Protein AF-A0A7S2VQ44-F1 (afdb_monomer_lite)

pLDDT: mean 75.81, std 20.99, range [26.36, 96.69]

Secondary structure (DSSP, 8-state):
-EEEPPS---TT-TT---EEEE-SS-EEEE--TTSS--S-EEEETTEEEE--EEEEESS-S-EETTEE-SEEEEEEE--TT----EEEEEEE---S-GGGGHHHHHHHHTPPPPPP------S---------

Structure (mmCIF, N/CA/C/O backbone):
data_AF-A0A7S2VQ44-F1
#
_entry.id   AF-A0A7S2VQ44-F1
#
loop_
_atom_site.group_PDB
_atom_site.id
_atom_site.type_symbol
_atom_site.label_atom_id
_atom_site.label_alt_id
_atom_site.label_comp_id
_atom_site.label_asym_id
_atom_site.label_entity_id
_atom_site.label_seq_id
_atom_site.pdbx_PDB_ins_code
_atom_site.Cartn_x
_atom_site.Cartn_y
_atom_site.Cartn_z
_atom_site.occupancy
_atom_site.B_iso_or_equiv
_atom_site.auth_seq_id
_atom_site.auth_comp_id
_atom_site.auth_asym_id
_atom_site.auth_atom_id
_atom_site.pdbx_PDB_model_num
ATOM 1 N N . ILE A 1 1 ? -2.670 -13.645 -8.086 1.00 67.81 1 ILE A N 1
ATOM 2 C CA . ILE A 1 1 ? -1.577 -12.780 -7.580 1.00 67.81 1 ILE A CA 1
ATOM 3 C C . ILE A 1 1 ? -0.929 -13.513 -6.420 1.00 67.81 1 ILE A C 1
ATOM 5 O O . ILE A 1 1 ? -1.661 -14.065 -5.610 1.00 67.81 1 ILE A O 1
ATOM 9 N N . GLY A 1 2 ? 0.400 -13.596 -6.387 1.00 79.38 2 GLY A N 1
ATOM 10 C CA . GLY A 1 2 ? 1.138 -14.193 -5.269 1.00 79.38 2 GLY A CA 1
ATOM 11 C C . GLY A 1 2 ? 2.105 -13.173 -4.685 1.00 79.38 2 GLY A C 1
ATOM 12 O O . GLY A 1 2 ? 2.766 -12.480 -5.454 1.00 79.38 2 GLY A O 1
ATOM 13 N N . PHE A 1 3 ? 2.169 -13.061 -3.360 1.00 81.88 3 PHE A N 1
ATOM 14 C CA . PHE A 1 3 ? 3.153 -12.221 -2.679 1.00 81.88 3 PHE A CA 1
ATOM 15 C C . PHE A 1 3 ? 4.394 -13.049 -2.346 1.00 81.88 3 PHE A C 1
ATOM 17 O O . PHE A 1 3 ? 4.280 -14.174 -1.856 1.00 81.88 3 PHE A O 1
ATOM 24 N N . ARG A 1 4 ? 5.574 -12.494 -2.614 1.00 80.12 4 ARG A N 1
ATOM 25 C CA . ARG A 1 4 ? 6.860 -13.086 -2.270 1.00 80.12 4 ARG A CA 1
ATOM 26 C C . ARG A 1 4 ? 7.569 -12.143 -1.293 1.00 80.12 4 ARG A C 1
ATOM 28 O O . ARG A 1 4 ? 7.910 -11.020 -1.672 1.00 80.12 4 ARG A O 1
ATOM 35 N N . PRO A 1 5 ? 7.808 -12.572 -0.042 1.00 71.19 5 PRO A N 1
ATOM 36 C CA . PRO A 1 5 ? 8.632 -11.790 0.867 1.00 71.19 5 PRO A CA 1
ATOM 37 C C . PRO A 1 5 ? 10.063 -11.686 0.309 1.00 71.19 5 PRO A C 1
ATOM 39 O O . PRO A 1 5 ? 10.470 -12.537 -0.493 1.00 71.19 5 PRO A O 1
ATOM 42 N N . PRO A 1 6 ? 10.848 -10.674 0.714 1.00 70.50 6 PRO A N 1
ATOM 43 C CA . PRO A 1 6 ? 12.250 -10.577 0.314 1.00 70.50 6 PRO A CA 1
ATOM 44 C C . PRO A 1 6 ? 12.986 -11.895 0.624 1.00 70.50 6 PRO A C 1
ATOM 46 O O . PRO A 1 6 ? 12.762 -12.524 1.661 1.00 70.50 6 PRO A O 1
ATOM 49 N N . SER A 1 7 ? 13.810 -12.364 -0.319 1.00 53.03 7 SER A N 1
ATOM 50 C CA . SER A 1 7 ? 14.487 -13.661 -0.192 1.00 53.03 7 SER A CA 1
ATOM 51 C C . SER A 1 7 ? 15.494 -13.616 0.966 1.00 53.03 7 SER A C 1
ATOM 53 O O . SER A 1 7 ? 16.335 -12.726 1.000 1.00 53.03 7 SER A O 1
ATOM 55 N N . ALA A 1 8 ? 15.397 -14.601 1.867 1.00 44.28 8 ALA A N 1
ATOM 56 C CA . ALA A 1 8 ? 16.067 -14.703 3.168 1.00 44.28 8 ALA A CA 1
ATOM 57 C C . ALA A 1 8 ? 15.558 -13.703 4.226 1.00 44.28 8 ALA A C 1
ATOM 59 O O . ALA A 1 8 ? 16.009 -12.567 4.317 1.00 44.28 8 ALA A O 1
ATOM 60 N N . VAL A 1 9 ? 14.689 -14.187 5.120 1.00 45.41 9 VAL A N 1
ATOM 61 C CA . VAL A 1 9 ? 14.589 -13.636 6.476 1.00 45.41 9 VAL A CA 1
ATOM 62 C C . VAL A 1 9 ? 15.440 -14.536 7.377 1.00 45.41 9 VAL A C 1
ATOM 64 O O . VAL A 1 9 ? 14.903 -15.475 7.969 1.00 45.41 9 VAL A O 1
ATOM 67 N N . PRO A 1 10 ? 16.766 -14.326 7.517 1.00 39.25 10 PRO A N 1
ATOM 68 C CA . PRO A 1 10 ? 17.366 -14.687 8.787 1.00 39.25 10 PRO A CA 1
ATOM 69 C C . PRO A 1 10 ? 16.605 -13.866 9.830 1.00 39.25 10 PRO A C 1
ATOM 71 O O . PRO A 1 10 ? 16.449 -12.658 9.648 1.00 39.25 10 PRO A O 1
ATOM 74 N N . ARG A 1 11 ? 16.036 -14.551 10.834 1.00 40.94 11 ARG A N 1
ATOM 75 C CA . ARG A 1 11 ? 15.447 -14.003 12.070 1.00 40.94 11 ARG A CA 1
ATOM 76 C C . ARG A 1 11 ? 15.788 -12.522 12.220 1.00 40.94 11 ARG A C 1
ATOM 78 O O . ARG A 1 11 ? 16.929 -12.254 12.568 1.00 40.94 11 ARG A O 1
ATOM 85 N N . ALA A 1 12 ? 14.837 -11.639 11.883 1.00 41.34 12 ALA A N 1
ATOM 86 C CA . ALA A 1 12 ? 14.985 -10.182 11.875 1.00 41.34 12 ALA A CA 1
ATOM 87 C C . ALA A 1 12 ? 16.449 -9.747 11.714 1.00 41.34 12 ALA A C 1
ATOM 89 O O . ALA A 1 12 ? 17.119 -9.521 12.720 1.00 41.34 12 ALA A O 1
ATOM 90 N N . ALA A 1 13 ? 16.963 -9.701 10.479 1.00 40.62 13 ALA A N 1
ATOM 91 C CA . ALA A 1 13 ? 18.281 -9.134 10.228 1.00 40.62 13 ALA A CA 1
ATOM 92 C C . ALA A 1 13 ? 18.344 -7.763 10.918 1.00 40.62 13 ALA A C 1
ATOM 94 O O . ALA A 1 13 ? 17.684 -6.811 10.495 1.00 40.62 13 ALA A O 1
ATOM 95 N N . ALA A 1 14 ? 19.062 -7.712 12.040 1.00 41.84 14 ALA A N 1
ATOM 96 C CA . ALA A 1 14 ? 19.288 -6.506 12.805 1.00 41.84 14 ALA A CA 1
ATOM 97 C C . ALA A 1 14 ? 19.923 -5.498 11.840 1.00 41.84 14 ALA A C 1
ATOM 99 O O . ALA A 1 14 ? 21.039 -5.720 11.373 1.00 41.84 14 ALA A O 1
ATOM 100 N N . GLY A 1 15 ? 19.169 -4.467 11.451 1.00 47.91 15 GLY A N 1
ATOM 101 C CA . GLY A 1 15 ? 19.640 -3.433 10.527 1.00 47.91 15 GLY A CA 1
ATOM 102 C C . GLY A 1 15 ? 18.793 -3.179 9.277 1.00 47.91 15 GLY A C 1
ATOM 103 O O . GLY A 1 15 ? 19.127 -2.262 8.531 1.00 47.91 15 GLY A O 1
ATOM 104 N N . ALA A 1 16 ? 17.698 -3.909 9.027 1.00 57.16 16 ALA A N 1
ATOM 105 C CA . ALA A 1 16 ? 16.728 -3.477 8.014 1.00 57.16 16 ALA A CA 1
ATOM 106 C C . ALA A 1 16 ? 15.939 -2.266 8.545 1.00 57.16 16 ALA A C 1
ATOM 108 O O . ALA A 1 16 ? 14.923 -2.413 9.224 1.00 57.16 16 ALA A O 1
ATOM 109 N N . SER A 1 17 ? 16.443 -1.059 8.288 1.00 69.38 17 SER A N 1
ATOM 110 C CA . SER A 1 17 ? 15.728 0.179 8.587 1.00 69.38 17 SER A CA 1
ATOM 111 C C . SER A 1 17 ? 14.607 0.386 7.572 1.00 69.38 17 SER A C 1
ATOM 113 O O . SER A 1 17 ? 14.741 0.042 6.403 1.00 69.38 17 SER A O 1
ATOM 115 N N . LEU A 1 18 ? 13.482 0.933 8.020 1.00 80.62 18 LEU A N 1
ATOM 116 C CA . LEU A 1 18 ? 12.370 1.321 7.164 1.00 80.62 18 LEU A CA 1
ATOM 117 C C . LEU A 1 18 ? 12.145 2.816 7.334 1.00 80.62 18 LEU A C 1
ATOM 119 O O . LEU A 1 18 ? 12.056 3.304 8.461 1.00 80.62 18 LEU A O 1
ATOM 123 N N . HIS A 1 19 ? 12.039 3.551 6.232 1.00 86.19 19 HIS A N 1
ATOM 124 C CA . HIS A 1 19 ? 11.652 4.951 6.297 1.00 86.19 19 HIS A CA 1
ATOM 125 C C . HIS A 1 19 ? 10.133 5.045 6.352 1.00 86.19 19 HIS A C 1
ATOM 127 O O . HIS A 1 19 ? 9.442 4.590 5.442 1.00 86.19 19 HIS A O 1
ATOM 133 N N . VAL A 1 20 ? 9.631 5.645 7.427 1.00 88.88 20 VAL A N 1
ATOM 134 C CA . VAL A 1 20 ? 8.206 5.903 7.625 1.00 88.88 20 VAL A CA 1
ATOM 135 C C . VAL A 1 20 ? 7.976 7.398 7.464 1.00 88.88 20 VAL A C 1
ATOM 137 O O . VAL A 1 20 ? 8.665 8.210 8.079 1.00 88.88 20 VAL A O 1
ATOM 140 N N . PHE A 1 21 ? 7.003 7.770 6.641 1.00 89.38 21 PHE A N 1
ATOM 141 C CA . PHE A 1 21 ? 6.573 9.146 6.442 1.00 89.38 21 PHE A CA 1
ATOM 142 C C . PHE A 1 21 ? 5.120 9.276 6.869 1.00 89.38 21 PHE A C 1
ATOM 144 O O . PHE A 1 21 ? 4.266 8.536 6.393 1.00 89.38 21 PHE A O 1
ATOM 151 N N . ASN A 1 22 ? 4.838 10.241 7.739 1.00 90.62 22 ASN A N 1
ATOM 152 C CA . ASN A 1 22 ? 3.478 10.607 8.103 1.00 90.62 22 ASN A CA 1
ATOM 153 C C . ASN A 1 22 ? 3.083 11.874 7.335 1.00 90.62 22 ASN A C 1
ATOM 155 O O . ASN A 1 22 ? 3.606 12.959 7.613 1.00 90.62 22 ASN A O 1
ATOM 159 N N . THR A 1 23 ? 2.201 11.722 6.346 1.00 88.62 23 THR A N 1
ATOM 160 C CA . THR A 1 23 ? 1.773 12.821 5.461 1.00 88.62 23 THR A CA 1
ATOM 161 C C . THR A 1 23 ? 0.629 13.653 6.044 1.00 88.62 23 THR A C 1
ATOM 163 O O . THR A 1 23 ? 0.293 14.695 5.491 1.00 88.62 23 THR A O 1
ATOM 166 N N . GLY A 1 24 ? 0.030 13.204 7.149 1.00 87.94 24 GLY A N 1
ATOM 167 C CA . GLY A 1 24 ? -1.225 13.734 7.679 1.00 87.94 24 GLY A CA 1
ATOM 168 C C . GLY A 1 24 ? -2.476 13.082 7.080 1.00 87.94 24 GLY A C 1
ATOM 169 O O . GLY A 1 24 ? -3.494 13.059 7.759 1.00 87.94 24 GLY A O 1
ATOM 170 N N . GLU A 1 25 ? -2.389 12.506 5.875 1.00 89.19 25 GLU A N 1
ATOM 171 C CA . GLU A 1 25 ? -3.505 11.812 5.205 1.00 89.19 25 GLU A CA 1
ATOM 172 C C . GLU A 1 25 ? -3.311 10.280 5.214 1.00 89.19 25 GLU A C 1
ATOM 174 O O . GLU A 1 25 ? -4.248 9.523 5.435 1.00 89.19 25 GLU A O 1
ATOM 179 N N . TYR A 1 26 ? -2.073 9.817 5.030 1.00 92.50 26 TYR A N 1
ATOM 180 C CA . TYR A 1 26 ? -1.671 8.406 5.087 1.00 92.50 26 TYR A CA 1
ATOM 181 C C . TYR A 1 26 ? -0.233 8.257 5.595 1.00 92.50 26 TYR A C 1
ATOM 183 O O . TYR A 1 26 ? 0.555 9.218 5.623 1.00 92.50 26 TYR A O 1
ATOM 191 N N . LEU A 1 27 ? 0.134 7.035 5.977 1.00 92.88 27 LEU A N 1
ATOM 192 C CA . LEU A 1 27 ? 1.526 6.679 6.246 1.00 92.88 27 LEU A CA 1
ATOM 193 C C . LEU A 1 27 ? 2.149 6.057 5.007 1.00 92.88 27 LEU A C 1
ATOM 195 O O . LEU A 1 27 ? 1.539 5.181 4.408 1.00 92.88 27 LEU A O 1
ATOM 199 N N . ARG A 1 28 ? 3.384 6.435 4.685 1.00 93.81 28 ARG A N 1
ATOM 200 C CA . ARG A 1 28 ? 4.174 5.797 3.632 1.00 93.81 28 ARG A CA 1
ATOM 201 C C . ARG A 1 28 ? 5.388 5.094 4.209 1.00 93.81 28 ARG A C 1
ATOM 203 O O . ARG A 1 28 ? 6.150 5.694 4.965 1.00 93.81 28 ARG A O 1
ATOM 210 N N . LEU A 1 29 ? 5.592 3.850 3.803 1.00 91.38 29 LEU A N 1
ATOM 211 C CA . LEU A 1 29 ? 6.722 3.006 4.157 1.00 91.38 29 LEU A CA 1
ATOM 212 C C . LEU A 1 29 ? 7.622 2.819 2.931 1.00 91.38 29 LEU A C 1
ATOM 214 O O . LEU A 1 29 ? 7.149 2.438 1.860 1.00 91.38 29 LEU A O 1
ATOM 218 N N . VAL A 1 30 ? 8.923 3.062 3.085 1.00 90.38 30 VAL A N 1
ATOM 219 C CA . VAL A 1 30 ? 9.917 2.951 2.007 1.00 90.38 30 VAL A CA 1
ATOM 220 C C . VAL A 1 30 ? 11.144 2.200 2.510 1.00 90.38 30 VAL A C 1
ATOM 222 O O . VAL A 1 30 ? 11.738 2.584 3.521 1.00 90.38 30 VAL A O 1
ATOM 225 N N . ALA A 1 31 ? 11.543 1.146 1.797 1.00 84.62 31 ALA A N 1
ATOM 226 C CA . ALA A 1 31 ? 12.810 0.472 2.066 1.00 84.62 31 ALA A CA 1
ATOM 227 C C . ALA A 1 31 ? 13.994 1.358 1.615 1.00 84.62 31 ALA A C 1
ATOM 229 O O . ALA A 1 31 ? 13.930 1.954 0.537 1.00 84.62 31 ALA A O 1
ATOM 230 N N . PRO A 1 32 ? 15.080 1.461 2.400 1.00 72.62 32 PRO A N 1
ATOM 231 C CA . PRO A 1 32 ? 16.266 2.207 2.016 1.00 72.62 32 PRO A CA 1
ATOM 232 C C . PRO A 1 32 ? 16.895 1.620 0.746 1.00 72.62 32 PRO A C 1
ATOM 234 O O . PRO A 1 32 ? 17.009 0.398 0.635 1.00 72.62 32 PRO A O 1
ATOM 237 N N . PRO A 1 33 ? 17.411 2.459 -0.167 1.00 60.00 33 PRO A N 1
ATOM 238 C CA . PRO A 1 33 ? 18.026 2.007 -1.419 1.00 60.00 33 PRO A CA 1
ATOM 239 C C . PRO A 1 33 ? 19.288 1.143 -1.230 1.00 60.00 33 PRO A C 1
ATOM 241 O O . PRO A 1 33 ? 19.731 0.494 -2.173 1.00 60.00 33 PRO A O 1
ATOM 244 N N . HIS A 1 34 ? 19.872 1.120 -0.025 1.00 53.34 34 HIS A N 1
ATOM 245 C CA . HIS A 1 34 ? 21.104 0.385 0.295 1.00 53.34 34 HIS A CA 1
ATOM 246 C C . HIS A 1 34 ? 20.930 -0.666 1.410 1.00 53.34 34 HIS A C 1
ATOM 248 O O . HIS A 1 34 ? 21.917 -1.226 1.883 1.00 53.34 34 HIS A O 1
ATOM 254 N N . GLY A 1 35 ? 19.692 -0.939 1.845 1.00 51.41 35 GLY A N 1
ATOM 255 C CA . GLY A 1 35 ? 19.375 -1.994 2.811 1.00 51.41 35 GLY A CA 1
ATOM 256 C C . GLY A 1 35 ? 19.029 -3.295 2.088 1.00 51.41 35 GLY A C 1
ATOM 257 O O . GLY A 1 35 ? 18.169 -3.303 1.215 1.00 51.41 35 GLY A O 1
ATOM 258 N N . ALA A 1 36 ? 19.686 -4.400 2.440 1.00 54.00 36 ALA A N 1
ATOM 259 C CA . ALA A 1 36 ? 19.663 -5.671 1.703 1.00 54.00 36 ALA A CA 1
ATOM 260 C C . ALA A 1 36 ? 18.294 -6.391 1.590 1.00 54.00 36 ALA A C 1
ATOM 262 O O . ALA A 1 36 ? 18.227 -7.480 1.026 1.00 54.00 36 ALA A O 1
ATOM 263 N N . ALA A 1 37 ? 17.197 -5.810 2.080 1.00 63.97 37 ALA A N 1
ATOM 264 C CA . ALA A 1 37 ? 15.854 -6.352 1.914 1.00 63.97 37 ALA A CA 1
ATOM 265 C C . ALA A 1 37 ? 14.874 -5.228 1.548 1.00 63.97 37 ALA A C 1
ATOM 267 O O . ALA A 1 37 ? 14.516 -4.405 2.387 1.00 63.97 37 ALA A O 1
ATOM 268 N N . GLY A 1 38 ? 14.437 -5.195 0.284 1.00 80.06 38 GLY A N 1
ATOM 269 C CA . GLY A 1 38 ? 13.301 -4.369 -0.136 1.00 80.06 38 GLY A CA 1
ATOM 270 C C . GLY A 1 38 ? 11.993 -4.812 0.538 1.00 80.06 38 GLY A C 1
ATOM 271 O O . GLY A 1 38 ? 11.958 -5.794 1.277 1.00 80.06 38 GLY A O 1
ATOM 272 N N . LEU A 1 39 ? 10.878 -4.148 0.226 1.00 87.38 39 LEU A N 1
ATOM 273 C CA . LEU A 1 39 ? 9.551 -4.464 0.791 1.00 87.38 39 LEU A CA 1
ATOM 274 C C . LEU A 1 39 ? 8.940 -5.794 0.292 1.00 87.38 39 LEU A C 1
ATOM 276 O O . LEU A 1 39 ? 7.789 -6.107 0.587 1.00 87.38 39 LEU A O 1
ATOM 280 N N . GLY A 1 40 ? 9.706 -6.584 -0.460 1.00 89.31 40 GLY A N 1
ATOM 281 C CA . GLY A 1 40 ? 9.241 -7.781 -1.152 1.00 89.31 40 GLY A CA 1
ATOM 282 C C . GLY A 1 40 ? 8.717 -7.478 -2.552 1.00 89.31 40 GLY A C 1
ATOM 283 O O . GLY A 1 40 ? 8.971 -6.418 -3.132 1.00 89.31 40 GLY A O 1
ATOM 284 N N . SER A 1 41 ? 8.010 -8.444 -3.122 1.00 91.44 41 SER A N 1
ATOM 285 C CA . SER A 1 41 ? 7.475 -8.370 -4.476 1.00 91.44 41 SER A CA 1
ATOM 286 C C . SER A 1 41 ? 6.137 -9.096 -4.581 1.00 91.44 41 SER A C 1
ATOM 288 O O . SER A 1 41 ? 5.775 -9.925 -3.745 1.00 91.44 41 SER A O 1
ATOM 290 N N . PHE A 1 42 ? 5.378 -8.802 -5.630 1.00 92.06 42 PHE A N 1
ATOM 291 C CA . PHE A 1 42 ? 4.213 -9.593 -6.011 1.00 92.06 42 PHE A CA 1
ATOM 292 C C . PHE A 1 42 ? 4.322 -10.059 -7.460 1.00 92.06 42 PHE A C 1
ATOM 294 O O . PHE A 1 42 ? 4.944 -9.414 -8.302 1.00 92.06 42 PHE A O 1
ATOM 301 N N . VAL A 1 43 ? 3.707 -11.198 -7.766 1.00 92.06 43 VAL A N 1
ATOM 302 C CA . VAL A 1 43 ? 3.673 -11.768 -9.114 1.00 92.06 43 VAL A CA 1
ATOM 303 C C . VAL A 1 43 ? 2.320 -11.490 -9.757 1.00 92.06 43 VAL A C 1
ATOM 305 O O . VAL A 1 43 ? 1.268 -11.898 -9.248 1.00 92.06 43 VAL A O 1
ATOM 308 N N . MET A 1 44 ? 2.361 -10.833 -10.915 1.00 88.88 44 MET A N 1
ATOM 309 C CA . MET A 1 44 ? 1.199 -10.517 -11.742 1.00 88.88 44 MET A CA 1
ATOM 310 C C . MET A 1 44 ? 1.502 -10.849 -13.205 1.00 88.88 44 MET A C 1
ATOM 312 O O . MET A 1 44 ? 2.502 -10.393 -13.758 1.00 88.88 44 MET A O 1
ATOM 316 N N . GLY A 1 45 ? 0.652 -11.668 -13.834 1.00 89.56 45 GLY A N 1
ATOM 317 C CA . GLY A 1 45 ? 0.863 -12.115 -15.218 1.00 89.56 45 GLY A CA 1
ATOM 318 C C . GLY A 1 45 ? 2.197 -12.847 -15.423 1.00 89.56 45 GLY A C 1
ATOM 319 O O . GLY A 1 45 ? 2.864 -12.631 -16.429 1.00 89.56 45 GLY A O 1
ATOM 320 N N . GLY A 1 46 ? 2.636 -13.629 -14.429 1.00 92.31 46 GLY A N 1
ATOM 321 C CA . GLY A 1 46 ? 3.917 -14.348 -14.456 1.00 92.31 46 GLY A CA 1
ATOM 322 C C . GLY A 1 46 ? 5.165 -13.472 -14.286 1.00 92.31 46 GLY A C 1
ATOM 323 O O . GLY A 1 46 ? 6.272 -13.997 -14.306 1.00 92.31 46 GLY A O 1
ATOM 324 N N . LYS A 1 47 ? 5.012 -12.154 -14.101 1.00 90.12 47 LYS A N 1
ATOM 325 C CA . LYS A 1 47 ? 6.124 -11.219 -13.894 1.00 90.12 47 LYS A CA 1
ATOM 326 C C . LYS A 1 47 ? 6.197 -10.787 -12.438 1.00 90.12 47 LYS A C 1
ATOM 328 O O . LYS A 1 47 ? 5.183 -10.396 -11.856 1.00 90.12 47 LYS A O 1
ATOM 333 N N . GLU A 1 48 ? 7.399 -10.836 -11.879 1.00 91.88 48 GLU A N 1
ATOM 334 C CA . GLU A 1 48 ? 7.696 -10.302 -10.554 1.00 91.88 48 GLU A CA 1
ATOM 335 C C . GLU A 1 48 ? 7.715 -8.768 -10.586 1.00 91.88 48 GLU A C 1
ATOM 337 O O . GLU A 1 48 ? 8.266 -8.154 -11.502 1.00 91.88 48 GLU A O 1
ATOM 342 N N . ARG A 1 49 ? 7.067 -8.153 -9.597 1.00 91.88 49 ARG A N 1
ATOM 343 C CA . ARG A 1 49 ? 6.931 -6.708 -9.420 1.00 91.88 49 ARG A CA 1
ATOM 344 C C . ARG A 1 49 ? 7.418 -6.356 -8.024 1.00 91.88 49 ARG A C 1
ATOM 346 O O . ARG A 1 49 ? 6.749 -6.671 -7.043 1.00 91.88 49 ARG A O 1
ATOM 353 N N . ALA A 1 50 ? 8.598 -5.752 -7.933 1.00 92.38 50 ALA A N 1
ATOM 354 C CA . ALA A 1 50 ? 9.136 -5.291 -6.658 1.00 92.38 50 ALA A CA 1
ATOM 355 C C . ALA A 1 50 ? 8.254 -4.175 -6.080 1.00 92.38 50 ALA A C 1
ATOM 357 O O . ALA A 1 50 ? 7.839 -3.273 -6.812 1.00 92.38 50 ALA A O 1
ATOM 358 N N . VAL A 1 51 ? 7.977 -4.233 -4.779 1.00 93.31 51 VAL A N 1
ATOM 359 C CA . VAL A 1 51 ? 7.234 -3.184 -4.075 1.00 93.31 51 VAL A CA 1
ATOM 360 C C . VAL A 1 51 ? 8.163 -1.986 -3.877 1.00 93.31 51 VAL A C 1
ATOM 362 O O . VAL A 1 51 ? 9.179 -2.082 -3.190 1.00 93.31 51 VAL A O 1
ATOM 365 N N . SER A 1 52 ? 7.814 -0.861 -4.496 1.00 92.62 52 SER A N 1
ATOM 366 C CA . SE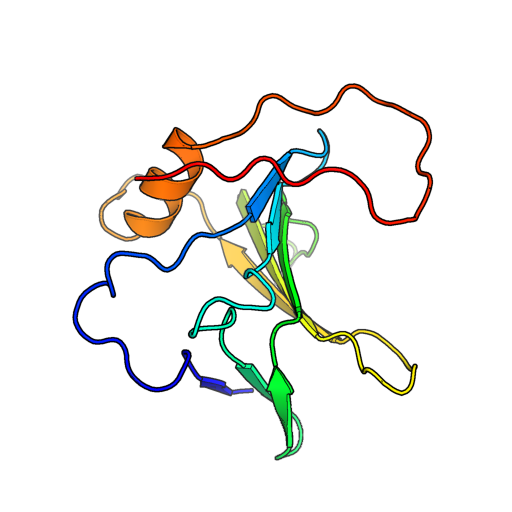R A 1 52 ? 8.548 0.405 -4.425 1.00 92.62 52 SER A CA 1
ATOM 367 C C . SER A 1 52 ? 8.298 1.125 -3.098 1.00 92.62 52 SER A C 1
ATOM 369 O O . SER A 1 52 ? 9.225 1.659 -2.495 1.00 92.62 52 SER A O 1
ATOM 371 N N . PHE A 1 53 ? 7.047 1.135 -2.640 1.00 93.88 53 PHE A N 1
ATOM 372 C CA . PHE A 1 53 ? 6.624 1.662 -1.343 1.00 93.88 53 PHE A CA 1
ATOM 373 C C . PHE A 1 53 ? 5.300 1.015 -0.928 1.00 93.88 53 PHE A C 1
ATOM 375 O O . PHE A 1 53 ? 4.622 0.391 -1.748 1.00 93.88 53 PHE A O 1
ATOM 382 N N . ALA A 1 54 ? 4.938 1.165 0.342 1.00 94.75 54 ALA A N 1
ATOM 383 C CA . ALA A 1 54 ? 3.619 0.799 0.834 1.00 94.75 54 ALA A CA 1
ATOM 384 C C . ALA A 1 54 ? 2.939 1.996 1.499 1.00 94.75 54 ALA A C 1
ATOM 386 O O . ALA A 1 54 ? 3.608 2.741 2.212 1.00 94.75 54 ALA A O 1
ATOM 387 N N . ASP A 1 55 ? 1.634 2.152 1.294 1.00 95.62 55 ASP A N 1
ATOM 388 C CA . ASP A 1 55 ? 0.826 3.191 1.932 1.00 95.62 55 ASP A CA 1
ATOM 389 C C . ASP A 1 55 ? -0.216 2.563 2.861 1.00 95.62 55 ASP A C 1
ATOM 391 O O . ASP A 1 55 ? -0.843 1.564 2.514 1.00 95.62 55 ASP A O 1
ATOM 395 N N . LEU A 1 56 ? -0.390 3.130 4.056 1.00 94.31 56 LEU A N 1
ATOM 396 C CA . LEU A 1 56 ? -1.437 2.746 5.001 1.00 94.31 56 LEU A CA 1
ATOM 397 C C . LEU A 1 56 ? -2.449 3.884 5.130 1.00 94.31 56 LEU A C 1
ATOM 399 O O . LEU A 1 56 ? -2.107 4.967 5.617 1.00 94.31 56 LEU A O 1
ATOM 403 N N . HIS A 1 57 ? -3.690 3.595 4.748 1.00 94.81 57 HIS A N 1
ATOM 404 C CA . HIS A 1 57 ? -4.832 4.501 4.820 1.00 94.81 57 HIS A CA 1
ATOM 405 C C . HIS A 1 57 ? -5.774 4.090 5.955 1.00 94.81 57 HIS A C 1
ATOM 407 O O . HIS A 1 57 ? -6.005 2.899 6.182 1.00 94.81 57 HIS A O 1
ATOM 413 N N . VAL A 1 58 ? -6.301 5.081 6.678 1.00 92.56 58 VAL A N 1
ATOM 414 C CA . VAL A 1 58 ? -7.297 4.906 7.745 1.00 92.56 58 VAL A CA 1
ATOM 415 C C . VAL A 1 58 ? -8.333 6.038 7.632 1.00 92.56 58 VAL A C 1
ATOM 417 O O . VAL A 1 58 ? -7.965 7.191 7.860 1.00 92.56 58 VAL A O 1
ATOM 420 N N . PRO A 1 59 ? -9.617 5.758 7.328 1.00 93.69 59 PRO A N 1
ATOM 421 C CA . PRO A 1 59 ? -10.178 4.447 6.981 1.00 93.69 59 PRO A CA 1
ATOM 422 C C . PRO A 1 59 ? -9.623 3.900 5.652 1.00 93.69 59 PRO A C 1
ATOM 424 O O . PRO A 1 59 ? -8.890 4.598 4.953 1.00 93.69 59 PRO A O 1
ATOM 427 N N . GLY A 1 60 ? -9.955 2.650 5.305 1.00 94.38 60 GLY A N 1
ATOM 428 C CA . GLY A 1 60 ? -9.641 2.114 3.976 1.00 94.38 60 GLY A CA 1
ATOM 429 C C . GLY A 1 60 ? -10.298 2.930 2.854 1.00 94.38 60 GLY A C 1
ATOM 430 O O . GLY A 1 60 ? -11.314 3.589 3.075 1.00 94.38 60 GLY A O 1
ATOM 431 N N . GLU A 1 61 ? -9.728 2.899 1.650 1.00 94.25 61 GLU A N 1
ATOM 432 C CA . GLU A 1 61 ? -10.241 3.680 0.513 1.00 94.25 61 GLU A CA 1
ATOM 433 C C . GLU A 1 61 ? -11.234 2.876 -0.331 1.00 94.25 61 GLU A C 1
ATOM 435 O O . GLU A 1 61 ? -12.260 3.404 -0.766 1.00 94.25 61 GLU A O 1
ATOM 440 N N . HIS A 1 62 ? -10.960 1.586 -0.543 1.00 93.75 62 HIS A N 1
ATOM 441 C CA . HIS A 1 62 ? -11.820 0.717 -1.334 1.00 93.75 62 HIS A CA 1
ATOM 442 C C . HIS A 1 62 ? -12.932 0.088 -0.488 1.00 93.75 62 HIS A C 1
ATOM 444 O O . HIS A 1 62 ? -12.777 -0.202 0.702 1.00 93.75 62 HIS A O 1
ATOM 450 N N . ALA A 1 63 ? -14.063 -0.178 -1.144 1.00 93.81 63 ALA A N 1
ATOM 451 C CA . ALA A 1 63 ? -15.145 -0.977 -0.589 1.00 93.81 63 ALA A CA 1
ATOM 452 C C . ALA A 1 63 ? -15.196 -2.346 -1.275 1.00 93.81 63 ALA A C 1
ATOM 454 O O . ALA A 1 63 ? -15.216 -2.433 -2.504 1.00 93.81 63 ALA A O 1
ATOM 455 N N . VAL A 1 64 ? -15.272 -3.409 -0.476 1.00 88.69 64 VAL A N 1
ATOM 456 C CA . VAL A 1 64 ? -15.520 -4.778 -0.945 1.00 88.69 64 VAL A CA 1
ATOM 457 C C . VAL A 1 64 ? -16.897 -5.185 -0.440 1.00 88.69 64 VAL A C 1
ATOM 459 O O . VAL A 1 64 ? -17.205 -5.004 0.737 1.00 88.69 64 VAL A O 1
ATOM 462 N N . ASP A 1 65 ? -17.765 -5.640 -1.344 1.00 91.31 65 ASP A N 1
ATOM 463 C CA . ASP A 1 65 ? -19.169 -5.963 -1.043 1.00 91.31 65 ASP A CA 1
ATOM 464 C C . ASP A 1 65 ? -19.921 -4.822 -0.325 1.00 91.31 65 ASP A C 1
ATOM 466 O O . ASP A 1 65 ? -20.746 -5.032 0.567 1.00 91.31 65 ASP A O 1
ATOM 470 N N . GLY A 1 66 ? -19.601 -3.578 -0.699 1.00 93.00 66 GLY A N 1
ATOM 471 C CA . GLY A 1 66 ? -20.198 -2.368 -0.130 1.00 93.00 66 GLY A CA 1
ATOM 472 C C . GLY A 1 66 ? -19.695 -1.989 1.268 1.00 93.00 66 GLY A C 1
ATOM 473 O O . GLY A 1 66 ? -20.240 -1.063 1.865 1.00 93.00 66 GLY A O 1
ATOM 474 N N . ARG A 1 67 ? -18.672 -2.669 1.803 1.00 91.88 67 ARG A N 1
ATOM 475 C CA . ARG A 1 67 ? -18.073 -2.364 3.110 1.00 91.88 67 ARG A CA 1
ATOM 476 C C . ARG A 1 67 ? -16.656 -1.832 2.954 1.00 91.88 67 ARG A C 1
ATOM 478 O O . ARG A 1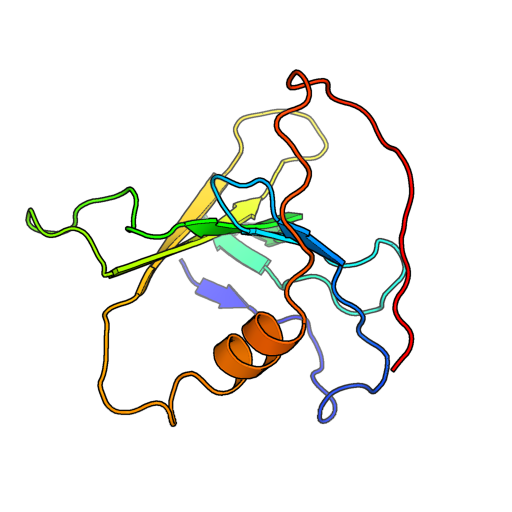 67 ? -15.824 -2.455 2.300 1.00 91.88 67 ARG A O 1
ATOM 485 N N . THR A 1 68 ? -16.389 -0.702 3.598 1.00 94.44 68 THR A N 1
ATOM 486 C CA . THR A 1 68 ? -15.043 -0.137 3.731 1.00 94.44 68 THR A CA 1
ATOM 487 C C . THR A 1 68 ? -14.352 -0.739 4.948 1.00 94.44 68 THR A C 1
ATOM 489 O O . THR A 1 68 ? -14.938 -0.797 6.031 1.00 94.44 68 THR A O 1
ATOM 492 N N . ALA A 1 69 ? -13.110 -1.184 4.770 1.00 94.56 69 ALA A N 1
ATOM 493 C CA . ALA A 1 69 ? -12.299 -1.724 5.854 1.00 94.56 69 ALA A CA 1
ATOM 494 C C . ALA A 1 69 ? -11.864 -0.630 6.846 1.00 94.56 69 ALA A C 1
ATOM 496 O O . ALA A 1 69 ? -11.804 0.557 6.511 1.00 94.56 69 ALA A O 1
ATOM 497 N N . ALA A 1 70 ? -11.520 -1.027 8.074 1.00 94.31 70 ALA A N 1
ATOM 498 C CA . ALA A 1 70 ? -11.051 -0.091 9.098 1.00 94.31 70 ALA A CA 1
ATOM 499 C C . ALA A 1 70 ? -9.735 0.599 8.698 1.00 94.31 70 ALA A C 1
ATOM 501 O O . ALA A 1 70 ? -9.512 1.753 9.056 1.00 94.31 70 ALA A O 1
ATOM 502 N N . ALA A 1 71 ? -8.888 -0.098 7.944 1.00 93.25 71 ALA A N 1
ATOM 503 C CA . ALA A 1 71 ? -7.703 0.439 7.294 1.00 93.25 71 ALA A CA 1
ATOM 504 C C . ALA A 1 71 ? -7.437 -0.302 5.973 1.00 93.25 71 ALA A C 1
ATOM 506 O O . ALA A 1 71 ? -8.002 -1.367 5.723 1.00 93.25 71 ALA A O 1
ATOM 507 N N . GLU A 1 72 ? -6.552 0.231 5.137 1.00 95.75 72 GLU A N 1
ATOM 508 C CA . GLU A 1 72 ? -6.100 -0.421 3.906 1.00 95.75 72 GLU A CA 1
ATOM 509 C C . GLU A 1 72 ? -4.588 -0.261 3.744 1.00 95.75 72 GLU A C 1
ATOM 511 O O . GLU A 1 72 ? -4.067 0.852 3.826 1.00 95.75 72 GLU A O 1
ATOM 516 N N . LEU A 1 73 ? -3.885 -1.373 3.513 1.00 94.38 73 LEU A N 1
ATOM 517 C CA . LEU A 1 73 ? -2.470 -1.375 3.151 1.00 94.38 73 LEU A CA 1
ATOM 518 C C . LEU A 1 73 ? -2.335 -1.546 1.638 1.00 94.38 73 LEU A C 1
ATOM 520 O O . LEU A 1 73 ? -2.702 -2.584 1.094 1.00 94.38 73 LEU A O 1
ATOM 524 N N . GLN A 1 74 ? -1.758 -0.565 0.963 1.00 96.69 74 GLN A N 1
ATOM 525 C CA . GLN A 1 74 ? -1.499 -0.599 -0.470 1.00 96.69 74 GLN A CA 1
ATOM 526 C C . GLN A 1 74 ? -0.020 -0.893 -0.723 1.00 96.69 74 GLN A C 1
ATOM 528 O O . GLN A 1 74 ? 0.845 -0.119 -0.329 1.00 96.69 74 GLN A O 1
ATOM 533 N N . LEU A 1 75 ? 0.291 -2.003 -1.394 1.00 95.44 75 LEU A N 1
ATOM 534 C CA . LEU A 1 75 ? 1.644 -2.341 -1.847 1.00 95.44 75 LEU A CA 1
ATOM 535 C C . LEU A 1 75 ? 1.824 -1.862 -3.287 1.00 95.44 75 LEU A C 1
ATOM 537 O O . LEU A 1 75 ? 1.199 -2.412 -4.196 1.00 95.44 75 LEU A O 1
ATOM 541 N N . VAL A 1 76 ? 2.671 -0.857 -3.506 1.00 96.00 76 VAL A N 1
ATOM 542 C CA . VAL A 1 76 ? 2.760 -0.158 -4.793 1.00 96.00 76 VAL A CA 1
ATOM 543 C C . VAL A 1 76 ? 4.052 -0.497 -5.524 1.00 96.00 76 VAL A C 1
ATOM 545 O O . VAL A 1 76 ? 5.148 -0.367 -4.985 1.00 96.00 76 VAL A O 1
ATOM 548 N N . HIS A 1 77 ? 3.923 -0.895 -6.786 1.00 94.19 77 HIS A N 1
ATOM 549 C CA . HIS A 1 77 ? 5.011 -1.021 -7.748 1.00 94.19 77 HIS A CA 1
ATOM 550 C C . HIS A 1 77 ? 4.973 0.148 -8.736 1.00 94.19 77 HIS A C 1
ATOM 552 O O . HIS A 1 77 ? 3.969 0.347 -9.426 1.00 94.19 77 HIS A O 1
ATOM 558 N N . VAL A 1 78 ? 6.084 0.873 -8.853 1.00 94.62 78 VAL A N 1
ATOM 559 C CA . VAL A 1 78 ? 6.297 1.898 -9.882 1.00 94.62 78 VAL A CA 1
ATOM 560 C C . VAL A 1 78 ? 7.308 1.369 -10.907 1.00 94.62 78 VAL A C 1
ATOM 562 O O . VAL A 1 78 ? 8.445 1.079 -10.532 1.00 94.62 78 VAL A O 1
ATOM 565 N N . PRO A 1 79 ? 6.934 1.226 -12.192 1.00 90.44 79 PRO A N 1
ATOM 566 C CA . PRO A 1 79 ? 7.866 0.794 -13.230 1.00 90.44 79 PRO A CA 1
ATOM 567 C C . PRO A 1 79 ? 8.981 1.824 -13.477 1.00 90.44 79 PRO A C 1
ATOM 569 O O . PRO A 1 79 ? 8.701 3.000 -13.696 1.00 90.44 79 PRO A O 1
ATOM 572 N N . GLU A 1 80 ? 10.240 1.380 -13.530 1.00 84.44 80 GLU A N 1
ATOM 573 C CA . GLU A 1 80 ? 11.403 2.259 -13.767 1.00 84.44 80 GLU A CA 1
ATOM 574 C C . GLU A 1 80 ? 11.408 2.904 -15.164 1.00 84.44 80 GLU A C 1
ATOM 576 O O . GLU A 1 80 ? 11.878 4.024 -15.335 1.00 84.44 80 GLU A O 1
ATOM 581 N N . GLY A 1 81 ? 10.847 2.223 -16.169 1.00 83.62 81 GLY A N 1
ATOM 582 C CA . GLY A 1 81 ? 10.763 2.710 -17.553 1.00 83.62 81 GLY A CA 1
ATOM 583 C C . GLY A 1 81 ? 9.576 3.636 -17.840 1.00 83.62 81 GLY A C 1
ATOM 584 O O . GLY A 1 81 ? 9.283 3.899 -19.005 1.00 83.62 81 GLY A O 1
ATOM 585 N N . GLY A 1 82 ? 8.864 4.086 -16.803 1.00 81.19 82 GLY A N 1
ATOM 586 C CA . GLY A 1 82 ? 7.578 4.762 -16.946 1.00 81.19 82 GLY A CA 1
ATOM 587 C C . GLY A 1 82 ? 6.428 3.791 -17.243 1.00 81.19 82 GLY A C 1
ATOM 588 O O . GLY A 1 82 ? 6.623 2.625 -17.587 1.00 81.19 82 GLY A O 1
ATOM 589 N N . GLY A 1 83 ? 5.199 4.266 -17.055 1.00 88.12 83 GLY A N 1
ATOM 590 C CA . GLY A 1 83 ? 3.981 3.461 -17.162 1.00 88.12 83 GLY A CA 1
ATOM 591 C C . GLY A 1 83 ? 3.117 3.540 -15.902 1.00 88.12 83 GLY A C 1
ATOM 592 O O . GLY A 1 83 ? 3.493 4.208 -14.936 1.00 88.12 83 GLY A O 1
ATOM 593 N N . PRO A 1 84 ? 1.940 2.894 -15.905 1.00 93.25 84 PRO A N 1
ATOM 594 C CA . PRO A 1 84 ? 1.031 2.953 -14.771 1.00 93.25 84 PRO A CA 1
ATOM 595 C C . PRO A 1 84 ? 1.630 2.236 -13.558 1.00 93.25 84 PRO A C 1
ATOM 597 O O . PRO A 1 84 ? 2.155 1.124 -13.670 1.00 93.25 84 PRO A O 1
ATOM 600 N N . ALA A 1 85 ? 1.510 2.869 -12.392 1.00 94.19 85 ALA A N 1
ATOM 601 C CA . ALA A 1 85 ? 1.757 2.201 -11.125 1.00 94.19 85 ALA A CA 1
ATOM 602 C C . ALA A 1 85 ? 0.735 1.074 -10.920 1.00 94.19 85 ALA A C 1
ATOM 604 O O . ALA A 1 85 ? -0.409 1.158 -11.372 1.00 94.19 85 ALA A O 1
ATOM 605 N N . ILE A 1 86 ? 1.159 0.016 -10.237 1.00 94.62 86 ILE A N 1
ATOM 606 C CA . ILE A 1 86 ? 0.303 -1.119 -9.891 1.00 94.62 86 ILE A CA 1
ATOM 607 C C . ILE A 1 86 ? 0.272 -1.221 -8.375 1.00 94.62 86 ILE A C 1
ATOM 609 O O . ILE A 1 86 ? 1.327 -1.348 -7.755 1.00 94.62 86 ILE A O 1
ATOM 613 N N . ALA A 1 87 ? -0.924 -1.201 -7.797 1.00 94.38 87 ALA A N 1
ATOM 614 C CA . ALA A 1 87 ? -1.129 -1.389 -6.369 1.00 94.38 87 ALA A CA 1
ATOM 615 C C . ALA A 1 87 ? -1.834 -2.722 -6.094 1.00 94.38 87 ALA A C 1
ATOM 617 O O . ALA A 1 87 ? -2.770 -3.101 -6.799 1.00 94.38 87 ALA A O 1
ATOM 618 N N . VAL A 1 88 ? -1.393 -3.420 -5.051 1.00 95.19 88 VAL A N 1
ATOM 619 C CA . VAL A 1 88 ? -2.158 -4.490 -4.404 1.00 95.19 88 VAL A CA 1
ATOM 620 C C . VAL A 1 88 ? -2.679 -3.930 -3.086 1.00 95.19 88 VAL A C 1
ATOM 622 O O . VAL A 1 88 ? -1.884 -3.662 -2.189 1.00 95.19 88 VAL A O 1
ATOM 625 N N . ALA A 1 89 ? -3.992 -3.735 -2.987 1.00 95.38 89 ALA A N 1
ATOM 626 C CA . ALA A 1 89 ? -4.655 -3.239 -1.785 1.00 95.38 89 ALA A CA 1
ATOM 627 C C . ALA A 1 89 ? -5.089 -4.404 -0.884 1.00 95.38 89 ALA A C 1
ATOM 629 O O . ALA A 1 89 ? -5.726 -5.354 -1.342 1.00 95.38 89 ALA A O 1
ATOM 630 N N . LEU A 1 90 ? -4.734 -4.328 0.396 1.00 92.94 90 LEU A N 1
ATOM 631 C CA . LEU A 1 90 ? -5.098 -5.285 1.431 1.00 92.94 90 LEU A CA 1
ATOM 632 C C . LEU A 1 90 ? -6.027 -4.589 2.437 1.00 92.94 90 LEU A C 1
ATOM 634 O O . LEU A 1 90 ? -5.546 -3.756 3.212 1.00 92.94 90 LEU A O 1
ATOM 638 N N . PRO A 1 91 ? -7.332 -4.910 2.451 1.00 93.31 91 PRO A N 1
ATOM 639 C CA . PRO A 1 91 ? -8.235 -4.411 3.479 1.00 93.31 91 PRO A CA 1
ATOM 640 C C . PRO A 1 91 ? -7.867 -5.005 4.844 1.00 93.31 91 PRO A C 1
ATOM 642 O O . PRO A 1 91 ? -7.564 -6.195 4.959 1.00 93.31 91 PRO A O 1
ATOM 645 N N . LEU A 1 92 ? -7.897 -4.170 5.880 1.00 90.50 92 LEU A N 1
ATOM 646 C CA . LEU A 1 92 ? -7.606 -4.530 7.263 1.00 90.50 92 LEU A CA 1
ATOM 647 C C . LEU A 1 92 ? -8.822 -4.215 8.135 1.00 90.50 92 LEU A C 1
ATOM 649 O O . LEU A 1 92 ? -9.213 -3.055 8.289 1.00 90.50 92 LEU A O 1
ATOM 653 N N . ASP A 1 93 ? -9.399 -5.248 8.739 1.00 89.44 93 ASP A N 1
ATOM 654 C CA . ASP A 1 93 ? -10.516 -5.097 9.666 1.00 89.44 93 ASP A CA 1
ATOM 655 C C . ASP A 1 93 ? -10.039 -4.854 11.098 1.00 89.44 93 ASP A C 1
ATOM 657 O O . ASP A 1 93 ? -9.003 -5.357 11.544 1.00 89.44 93 ASP A O 1
ATOM 661 N N . ALA A 1 94 ? -10.832 -4.094 11.852 1.00 85.56 94 ALA A N 1
ATOM 662 C CA . ALA A 1 94 ? -10.591 -3.913 13.273 1.00 85.56 94 ALA A CA 1
ATOM 663 C C . ALA A 1 94 ? -10.879 -5.224 14.021 1.00 85.56 94 ALA A C 1
ATOM 665 O O . ALA A 1 94 ? -11.997 -5.737 14.000 1.00 85.56 94 ALA A O 1
ATOM 666 N N . SER A 1 95 ? -9.878 -5.734 14.736 1.00 81.75 95 SER A N 1
ATOM 667 C CA . SER A 1 95 ? -10.016 -6.876 15.639 1.00 81.75 95 SER A CA 1
ATOM 668 C C . SER A 1 95 ? -9.681 -6.469 17.070 1.00 81.75 95 SER A C 1
ATOM 670 O O . SER A 1 95 ? -8.829 -5.612 17.304 1.00 81.75 95 SER A O 1
ATOM 672 N N . LYS A 1 96 ? -10.339 -7.107 18.044 1.00 73.94 96 LYS A N 1
ATOM 673 C CA . LYS A 1 96 ? -9.971 -6.994 19.467 1.00 73.94 96 LYS A CA 1
ATOM 674 C C . LYS A 1 96 ? -8.756 -7.856 19.825 1.00 73.94 96 LYS A C 1
ATOM 676 O O . LYS A 1 96 ? -8.187 -7.681 20.898 1.00 73.94 96 LYS A O 1
ATOM 681 N N . ASP A 1 97 ? -8.369 -8.772 18.942 1.00 73.75 97 ASP A N 1
ATOM 682 C CA . ASP A 1 97 ? -7.185 -9.608 19.088 1.00 73.75 97 ASP A CA 1
ATOM 683 C C . ASP A 1 97 ? -5.984 -8.946 18.396 1.00 73.75 97 ASP A C 1
ATOM 685 O O . ASP A 1 97 ? -5.875 -8.931 17.169 1.00 73.75 97 ASP A O 1
ATOM 689 N N . ALA A 1 98 ? -5.088 -8.372 19.201 1.00 65.75 98 ALA A N 1
ATOM 690 C CA . ALA A 1 98 ? -3.880 -7.696 18.731 1.00 65.75 98 ALA A CA 1
ATOM 691 C C . ALA A 1 98 ? -2.714 -8.659 18.432 1.00 65.75 98 ALA A C 1
ATOM 693 O O . ALA A 1 98 ? -1.664 -8.225 17.954 1.00 65.75 98 ALA A O 1
ATOM 694 N N . SER A 1 99 ? -2.861 -9.962 18.703 1.00 66.25 99 SER A N 1
ATOM 695 C CA . SER A 1 99 ? -1.774 -10.931 18.507 1.00 66.25 99 SER A CA 1
ATOM 696 C C . SER A 1 99 ? -1.368 -11.071 17.034 1.00 66.25 99 SER A C 1
ATOM 698 O O . SER A 1 99 ? -0.191 -11.267 16.732 1.00 66.25 99 SER A O 1
ATOM 700 N N . ALA A 1 100 ? -2.313 -10.863 16.111 1.00 65.75 100 ALA A N 1
ATOM 701 C CA . ALA A 1 100 ? -2.085 -10.908 14.668 1.00 65.75 100 ALA A CA 1
ATOM 702 C C . ALA A 1 100 ? -1.435 -9.632 14.090 1.00 65.75 100 ALA A C 1
ATOM 704 O O . ALA A 1 100 ? -1.028 -9.627 12.929 1.00 65.75 100 ALA A O 1
ATOM 705 N N . SER A 1 101 ? -1.315 -8.549 14.870 1.00 66.81 101 SER A N 1
ATOM 706 C CA . SER A 1 101 ? -0.866 -7.232 14.392 1.00 66.81 101 SER A CA 1
ATOM 707 C C . SER A 1 101 ? 0.443 -6.752 15.025 1.00 66.81 101 SER A C 1
ATOM 709 O O . SER A 1 101 ? 0.776 -5.575 14.915 1.00 66.81 101 SER A O 1
ATOM 711 N N . ALA A 1 102 ? 1.237 -7.647 15.628 1.00 73.12 102 ALA A N 1
ATOM 712 C CA . ALA A 1 102 ? 2.491 -7.294 16.308 1.00 73.12 102 ALA A CA 1
ATOM 713 C C . ALA A 1 102 ? 3.449 -6.442 15.445 1.00 73.12 102 ALA A C 1
ATOM 715 O O . ALA A 1 102 ? 4.042 -5.483 15.939 1.00 73.12 102 ALA A O 1
ATOM 716 N N . GLY A 1 103 ? 3.555 -6.737 14.142 1.00 73.00 103 GLY A N 1
ATOM 717 C CA . GLY A 1 103 ? 4.354 -5.935 13.206 1.00 73.00 103 GLY A CA 1
ATOM 718 C C . GLY A 1 103 ? 3.800 -4.522 12.981 1.00 73.00 103 GLY A C 1
ATOM 719 O O . GLY A 1 103 ? 4.560 -3.556 12.957 1.00 73.00 103 GLY A O 1
ATOM 720 N N . LEU A 1 104 ? 2.475 -4.379 12.887 1.00 76.06 104 LEU A N 1
ATOM 721 C CA . LEU A 1 104 ? 1.815 -3.076 12.782 1.00 76.06 104 LEU A CA 1
ATOM 722 C C . LEU A 1 104 ? 1.945 -2.284 14.090 1.00 76.06 104 LEU A C 1
ATOM 724 O O . LEU A 1 104 ? 2.223 -1.091 14.060 1.00 76.06 104 LEU A O 1
ATOM 728 N N . ALA A 1 105 ? 1.814 -2.940 15.243 1.00 77.69 105 ALA A N 1
ATOM 729 C CA . ALA A 1 105 ? 1.992 -2.305 16.544 1.00 77.69 105 ALA A CA 1
ATOM 730 C C . ALA A 1 105 ? 3.407 -1.722 16.712 1.00 77.69 105 ALA A C 1
ATOM 732 O O . ALA A 1 105 ? 3.551 -0.592 17.177 1.00 77.69 105 ALA A O 1
ATOM 733 N N . ALA A 1 106 ? 4.441 -2.449 16.276 1.00 79.06 106 ALA A N 1
ATOM 734 C CA . ALA A 1 106 ? 5.819 -1.956 16.282 1.00 79.06 106 ALA A CA 1
ATOM 735 C C . ALA A 1 106 ? 6.003 -0.725 15.375 1.00 79.06 106 ALA A C 1
ATOM 737 O O . ALA A 1 106 ? 6.671 0.232 15.764 1.00 79.06 106 ALA A O 1
ATOM 738 N N . LEU A 1 107 ? 5.363 -0.710 14.199 1.00 77.50 107 LEU A N 1
ATOM 739 C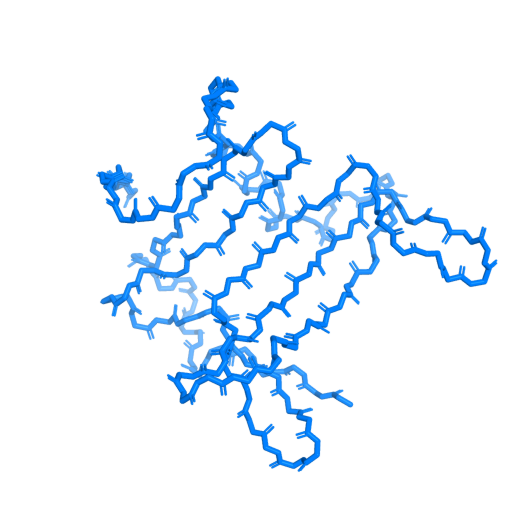 CA . LEU A 1 107 ? 5.364 0.449 13.303 1.00 77.50 107 LEU A CA 1
ATOM 740 C C . LEU A 1 107 ? 4.719 1.678 13.960 1.00 77.50 107 LEU A C 1
ATOM 742 O O . LEU A 1 107 ? 5.265 2.777 13.885 1.00 77.50 107 LEU A O 1
ATOM 746 N N . LEU A 1 108 ? 3.575 1.493 14.626 1.00 78.81 108 LEU A N 1
ATOM 747 C CA . LEU A 1 108 ? 2.836 2.583 15.268 1.00 78.81 108 LEU A CA 1
ATOM 748 C C . LEU A 1 108 ? 3.631 3.251 16.401 1.00 78.81 108 LEU A C 1
ATOM 750 O O . LEU A 1 108 ? 3.511 4.456 16.605 1.00 78.81 108 LEU A O 1
ATOM 754 N N . GLN A 1 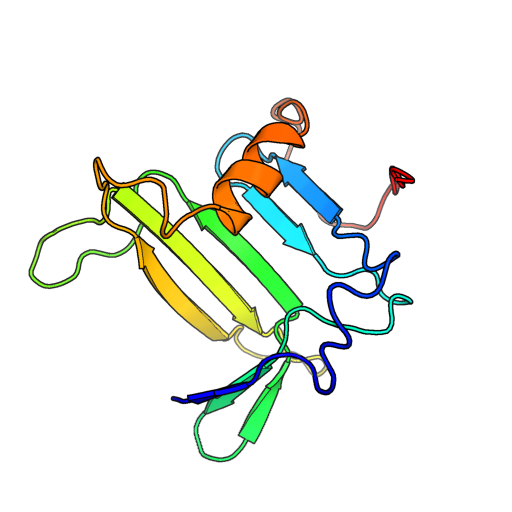109 ? 4.482 2.501 17.106 1.00 80.19 109 GLN A N 1
ATOM 755 C CA . GLN A 1 109 ? 5.361 3.051 18.149 1.00 80.19 109 GLN A CA 1
ATOM 756 C C . GLN A 1 109 ? 6.457 3.973 17.596 1.00 80.19 109 GLN A C 1
ATOM 758 O O . GLN A 1 109 ? 6.974 4.811 18.328 1.00 80.19 109 GLN A O 1
ATOM 763 N N . GLN A 1 110 ? 6.802 3.833 16.314 1.00 79.75 110 GLN A N 1
ATOM 764 C CA . GLN A 1 110 ? 7.857 4.598 15.640 1.00 79.75 110 GLN A CA 1
ATOM 765 C C . GLN A 1 110 ? 7.294 5.731 14.771 1.00 79.75 110 GLN A C 1
ATOM 767 O O . GLN A 1 110 ? 8.000 6.283 13.927 1.00 79.75 110 GLN A O 1
ATOM 772 N N . LEU A 1 111 ? 6.012 6.070 14.944 1.00 79.69 111 LEU A N 1
ATOM 773 C CA . LEU A 1 111 ? 5.326 7.034 14.097 1.00 79.69 111 LEU A CA 1
ATOM 774 C C . LEU A 1 111 ? 5.976 8.423 14.160 1.00 79.69 111 LEU A C 1
ATOM 776 O O . LEU A 1 111 ? 5.958 9.073 15.210 1.00 79.69 111 LEU A O 1
ATOM 780 N N . PRO A 1 112 ? 6.473 8.942 13.024 1.00 81.00 112 PRO A N 1
ATOM 781 C CA . PRO A 1 112 ? 6.883 10.330 12.950 1.00 81.00 112 PRO A CA 1
ATOM 782 C C . PRO A 1 112 ? 5.679 11.242 13.189 1.00 81.00 112 PRO A C 1
ATOM 784 O O . PRO A 1 112 ? 4.551 10.941 12.776 1.00 81.00 112 PRO A O 1
ATOM 787 N N . LYS A 1 113 ? 5.930 12.410 13.792 1.00 81.81 113 LYS A N 1
ATOM 788 C CA . LYS A 1 113 ? 4.937 13.490 13.813 1.00 81.81 113 LYS A CA 1
ATOM 789 C C . LYS A 1 113 ? 4.518 13.814 12.370 1.00 81.81 113 LYS A C 1
ATOM 791 O O . LYS A 1 113 ? 5.387 13.799 11.491 1.00 81.81 113 LYS A O 1
ATOM 796 N N . PRO A 1 114 ? 3.235 14.128 12.118 1.00 72.88 114 PRO A N 1
ATOM 797 C CA . PRO A 1 114 ? 2.793 14.550 10.797 1.00 72.88 114 PRO A CA 1
ATOM 798 C C . PRO A 1 114 ? 3.658 15.711 10.312 1.00 72.88 114 PRO A C 1
ATOM 800 O O . PRO A 1 114 ? 3.870 16.682 11.048 1.00 72.88 114 PRO A O 1
ATOM 803 N N . ARG A 1 115 ? 4.172 15.627 9.083 1.00 65.44 115 ARG A N 1
ATOM 804 C CA . ARG A 1 115 ? 4.737 16.820 8.449 1.00 65.44 115 ARG A CA 1
ATOM 805 C C . ARG A 1 115 ? 3.567 17.782 8.233 1.00 65.44 115 ARG A C 1
ATOM 807 O O . ARG A 1 115 ? 2.561 17.397 7.647 1.00 65.44 115 ARG A O 1
ATOM 814 N N . GLY A 1 116 ? 3.665 19.000 8.773 1.00 46.16 116 GLY A N 1
ATOM 815 C CA . GLY A 1 116 ? 2.635 20.025 8.583 1.00 46.16 116 GLY A CA 1
ATOM 816 C C . GLY A 1 116 ? 2.330 20.214 7.095 1.00 46.16 116 GLY A C 1
ATOM 817 O O . GLY A 1 116 ? 3.211 19.990 6.266 1.00 46.16 116 GLY A O 1
ATOM 818 N N . LYS A 1 117 ? 1.086 20.593 6.769 1.00 42.84 117 LYS A N 1
ATOM 819 C CA . LYS A 1 117 ? 0.543 20.720 5.405 1.00 42.84 117 LYS A CA 1
ATOM 820 C C . LYS A 1 117 ? 1.314 21.781 4.594 1.00 42.84 117 LYS A C 1
ATOM 822 O O . LYS A 1 117 ? 0.874 22.914 4.445 1.00 42.84 117 LYS A O 1
ATOM 827 N N . GLY A 1 118 ? 2.510 21.435 4.132 1.00 41.75 118 GLY A N 1
ATOM 828 C CA . GLY A 1 118 ? 3.261 22.177 3.128 1.00 41.75 118 GLY A CA 1
ATOM 829 C C . GLY A 1 118 ? 2.722 21.831 1.740 1.00 41.75 118 GLY A C 1
ATOM 830 O O . GLY A 1 118 ? 2.188 20.733 1.563 1.00 41.75 118 GLY A O 1
ATOM 831 N N . PRO A 1 119 ? 2.812 22.746 0.759 1.00 33.56 119 PRO A N 1
ATOM 832 C CA . PRO A 1 119 ? 2.312 22.487 -0.586 1.00 33.56 119 PRO A CA 1
ATOM 833 C C . PRO A 1 119 ? 2.950 21.209 -1.137 1.00 33.56 119 PRO A C 1
ATOM 835 O O . PRO A 1 119 ? 4.159 21.014 -1.008 1.00 33.56 119 PRO A O 1
ATOM 838 N N . ALA A 1 120 ? 2.124 20.337 -1.722 1.00 46.25 120 ALA A N 1
ATOM 839 C CA . ALA A 1 120 ? 2.563 19.120 -2.389 1.00 46.25 120 ALA A CA 1
ATOM 840 C C . ALA A 1 120 ? 3.556 19.484 -3.503 1.00 46.25 120 ALA A C 1
ATOM 842 O O . ALA A 1 120 ? 3.168 19.884 -4.598 1.00 46.25 120 ALA A O 1
ATOM 843 N N . ALA A 1 121 ? 4.844 19.378 -3.197 1.00 36.50 121 ALA A N 1
ATOM 844 C CA . ALA A 1 121 ? 5.927 19.557 -4.140 1.00 36.50 121 ALA A CA 1
ATOM 845 C C . ALA A 1 121 ? 6.744 18.270 -4.147 1.00 36.50 121 ALA A C 1
ATOM 847 O O . ALA A 1 121 ? 7.181 17.779 -3.105 1.00 36.50 121 ALA A O 1
ATOM 848 N N . GLY A 1 122 ? 6.894 17.702 -5.342 1.00 39.31 122 GLY A N 1
ATOM 849 C CA . GLY A 1 122 ? 7.818 16.612 -5.587 1.00 39.31 122 GLY A CA 1
ATOM 850 C C . GLY A 1 122 ? 9.266 16.984 -5.252 1.00 39.31 122 GLY A C 1
ATOM 851 O O . GLY A 1 122 ? 9.589 18.130 -4.954 1.00 39.31 122 GLY A O 1
ATOM 852 N N . ALA A 1 123 ? 10.122 15.978 -5.405 1.00 36.09 123 ALA A N 1
ATOM 853 C CA . ALA A 1 123 ? 11.568 15.977 -5.196 1.00 36.09 123 ALA A CA 1
ATOM 854 C C . ALA A 1 123 ? 12.052 15.704 -3.758 1.00 36.09 123 ALA A C 1
ATOM 856 O O . ALA A 1 123 ? 11.853 16.469 -2.820 1.00 36.09 123 ALA A O 1
ATOM 857 N N . ALA A 1 124 ? 12.726 14.554 -3.649 1.00 43.81 124 ALA A N 1
ATOM 858 C CA . ALA A 1 124 ? 13.995 14.338 -2.958 1.00 43.81 124 ALA A CA 1
ATOM 859 C C . ALA A 1 124 ? 14.409 15.391 -1.910 1.00 43.81 124 ALA A C 1
ATOM 861 O O . ALA A 1 124 ? 14.813 16.498 -2.255 1.00 43.81 124 ALA A O 1
ATOM 862 N N . GLY A 1 125 ? 14.440 15.004 -0.630 1.00 29.83 125 GLY A N 1
ATOM 863 C CA . GLY A 1 125 ? 15.077 15.840 0.386 1.00 29.83 125 GLY A CA 1
ATOM 864 C C . GLY A 1 125 ? 14.949 15.343 1.824 1.00 29.83 125 GLY A C 1
ATOM 865 O O . GLY A 1 125 ? 13.853 15.277 2.371 1.00 29.83 125 GLY A O 1
ATOM 866 N N . ALA A 1 126 ? 16.114 15.090 2.426 1.00 30.61 126 ALA A N 1
ATOM 867 C CA . ALA A 1 126 ? 16.411 14.892 3.849 1.00 30.61 126 ALA A CA 1
ATOM 868 C C . ALA A 1 126 ? 15.903 13.595 4.516 1.00 30.61 126 ALA A C 1
ATOM 870 O O . ALA A 1 126 ? 14.796 13.499 5.053 1.00 30.61 126 ALA A O 1
ATOM 871 N N . LEU A 1 127 ? 16.816 12.618 4.522 1.00 31.84 127 LEU A N 1
ATOM 872 C CA . LEU A 1 127 ? 16.804 11.397 5.319 1.00 31.84 127 LEU A CA 1
ATOM 873 C C . LEU A 1 127 ? 16.998 11.746 6.801 1.00 31.84 127 LEU A C 1
ATOM 875 O O . LEU A 1 127 ? 18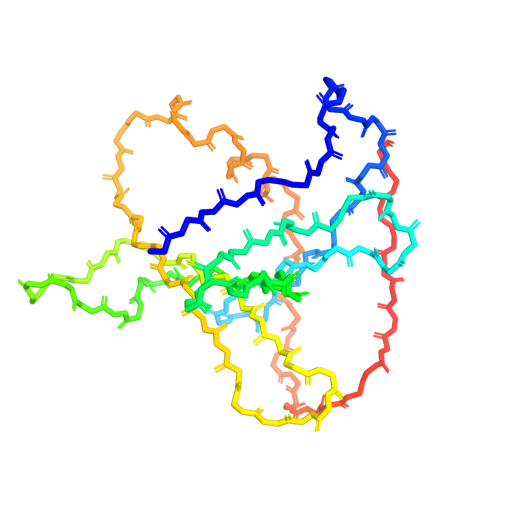.033 12.290 7.181 1.00 31.84 127 LEU A O 1
ATOM 879 N N . ALA A 1 128 ? 16.028 11.387 7.638 1.00 32.03 128 ALA A N 1
ATOM 880 C CA . ALA A 1 128 ? 16.29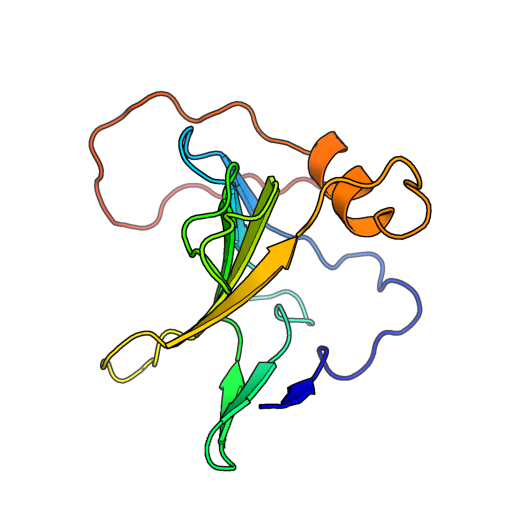9 11.121 9.043 1.00 32.03 128 ALA A CA 1
ATOM 881 C C . ALA A 1 128 ? 16.501 9.607 9.172 1.00 32.03 128 ALA A C 1
ATOM 883 O O . ALA A 1 128 ? 15.555 8.832 9.020 1.00 32.03 128 ALA A O 1
ATOM 884 N N . SER A 1 129 ? 17.748 9.193 9.376 1.00 30.17 129 SER A N 1
ATOM 885 C CA . SER A 1 129 ? 18.093 7.816 9.723 1.00 30.17 129 SER A CA 1
ATOM 886 C C . SER A 1 129 ? 17.925 7.658 11.230 1.00 30.17 129 SER A C 1
ATOM 888 O O . SER A 1 129 ? 18.589 8.356 11.994 1.00 30.17 129 SER A O 1
ATOM 890 N N . VAL A 1 130 ? 17.039 6.763 11.665 1.00 34.94 130 VAL A N 1
ATOM 891 C CA . VAL A 1 130 ? 16.942 6.369 13.075 1.00 34.94 130 VAL A CA 1
ATOM 892 C C . VAL A 1 130 ? 17.672 5.039 13.213 1.00 34.94 130 VAL A C 1
ATOM 894 O O . VAL A 1 130 ? 17.280 4.046 12.604 1.00 34.94 130 VAL A O 1
ATOM 897 N N . HIS A 1 131 ? 18.782 5.058 13.947 1.00 26.36 131 HIS A N 1
ATOM 898 C CA . HIS A 1 131 ? 19.514 3.857 14.335 1.00 26.36 131 HIS A CA 1
ATOM 899 C C . HIS A 1 131 ? 18.800 3.201 15.520 1.00 26.36 131 HIS A C 1
ATOM 901 O O . HIS A 1 131 ? 18.450 3.890 16.479 1.00 26.36 131 HIS A O 1
ATOM 907 N N . ALA A 1 132 ? 18.604 1.888 15.438 1.00 33.91 132 ALA A N 1
ATOM 908 C CA . ALA A 1 132 ? 18.261 1.020 16.557 1.00 33.91 132 ALA A CA 1
ATOM 909 C C . ALA A 1 132 ? 19.406 0.025 16.760 1.00 33.91 132 ALA A C 1
ATOM 911 O O . ALA A 1 132 ? 19.982 -0.399 15.728 1.00 33.91 132 ALA A O 1
#

InterPro domains:
  IPR036398 Alpha carbonic anhydrase domain superfamily [G3DSA:3.10.200.10] (6-127)
  IPR036398 Alpha carbonic anhydrase domain superfamily [SSF51069] (17-115)

Organism: NCBI:txid1333877

Sequence (132 aa):
IGFRPPSAVPRAAAGASLHVFNTGEYLRLVAPPHGAAGLGSFVMGGKERAVSFADLHVPGEHAVDGRTAAAELQLVHVPEGGGPAIAVALPLDASKDASASAGLAALLQQLPKPRGKGPAAGAAGALASVHA

Radius of gyration: 15.73 Å; chains: 1; bounding box: 41×37×37 Å

Foldseek 3Di:
DAWFFFPDDPPPPQPFDWDWAAQVFKIKIAGDPPRNGGRGWDADPNDTFGQGIKIKGAFADDDDPNDTARIKIWRWGADPVDDDIDIDIDGHHDDPDCPVVPVVVVVVVVDDDHDPPDPDDDDDDDDDDDHD